Protein AF-A0A1B6FXQ9-F1 (afdb_monomer_lite)

pLDDT: mean 81.32, std 15.35, range [31.12, 95.81]

Secondary structure (DSSP, 8-state):
----TT----GGGGTEEE-HHHHHHHHHHT--------TTSPP-TT-TTS---TTTEEESSSPPPS-SSSSPPHHHHHHHHHHHS-PPPHHHH-HHHHHHHHHHHHHHHHTTSSPPPS-HHHHHHHHS----

Radius of gyration: 15.29 Å; chains: 1; bounding box: 36×36×36 Å

InterPro domains:
  IPR024079 Metallopeptidase, catalytic domain superfamily [G3DSA:3.40.390.10] (8-85)

Sequence (132 aa):
MLYKAGTKPGIRDCYIAVTDKGAKDAHANRHFTTVPTDMKFPYDVNSVMQYRLSDAFVSLQGEKIGPIGEDPSWQDWRKINYLYCGGKHICQDHRELCLRHKDVLRKCIRDGRMREPSDQNDLRYIFGEVNW

Foldseek 3Di:
DDDDPPDFQALVLLFKDFDPVLSVCCVVPVPDDPDHDPLLAQDDQQALPFDPPQRGIDTPVRDRGYHDDNDGDPSRVQVCCVVPVVHDHCCVPPVVSLVVSLVSVVVCCVVVNGPDDPDPVSVCSNPNDDDD

Organism: NCBI:txid1464854

Structure (mmCIF, N/CA/C/O backbone):
data_AF-A0A1B6FXQ9-F1
#
_entry.id   AF-A0A1B6FXQ9-F1
#
loop_
_atom_site.group_PDB
_atom_site.id
_atom_site.type_symbol
_atom_site.label_atom_id
_atom_site.label_alt_id
_atom_site.label_comp_id
_atom_site.label_asym_id
_atom_site.label_entity_id
_atom_site.label_seq_id
_atom_site.pdbx_PDB_ins_code
_atom_site.Cartn_x
_atom_site.Cartn_y
_atom_site.Cartn_z
_atom_site.occupancy
_atom_site.B_iso_or_equiv
_atom_site.auth_seq_id
_atom_site.auth_comp_id
_atom_site.auth_asym_id
_atom_site.auth_atom_id
_atom_site.pdbx_PDB_model_num
ATOM 1 N N . MET A 1 1 ? -18.193 7.336 14.975 1.00 31.12 1 MET A N 1
ATOM 2 C CA . MET A 1 1 ? -17.940 7.085 13.538 1.00 31.12 1 MET A CA 1
ATOM 3 C C . MET A 1 1 ? -17.891 8.423 12.822 1.00 31.12 1 MET A C 1
ATOM 5 O O . MET A 1 1 ? -18.930 9.052 12.684 1.00 31.12 1 MET A O 1
ATOM 9 N N . LEU A 1 2 ? -16.711 8.899 12.427 1.00 34.31 2 LEU A N 1
ATOM 10 C CA . LEU A 1 2 ? -16.578 10.138 11.653 1.00 34.31 2 LEU A CA 1
ATOM 11 C C . LEU A 1 2 ? -16.279 9.788 10.193 1.00 34.31 2 LEU A C 1
ATOM 13 O O . LEU A 1 2 ? -15.132 9.799 9.765 1.00 34.31 2 LEU A O 1
ATOM 17 N N . TYR A 1 3 ? -17.329 9.484 9.433 1.00 39.09 3 TYR A N 1
ATOM 18 C CA . TYR A 1 3 ? -17.298 9.606 7.979 1.00 39.09 3 TYR A CA 1
ATOM 19 C C . TYR A 1 3 ? -18.260 10.731 7.608 1.00 39.09 3 TYR A C 1
ATOM 21 O O . TYR A 1 3 ? -19.434 10.690 7.975 1.00 39.09 3 TYR A O 1
ATOM 29 N N . LYS A 1 4 ? -17.774 11.755 6.894 1.00 31.81 4 LYS A N 1
ATOM 30 C CA . LYS A 1 4 ? -18.674 12.669 6.186 1.00 31.81 4 LYS A CA 1
ATOM 31 C C . LYS A 1 4 ? -19.491 11.837 5.198 1.00 31.81 4 LYS A C 1
ATOM 33 O O . LYS A 1 4 ? -18.927 11.053 4.433 1.00 31.81 4 LYS A O 1
ATOM 38 N N . ALA A 1 5 ? -20.808 12.023 5.215 1.00 32.81 5 ALA A N 1
ATOM 39 C CA . ALA A 1 5 ? -21.701 11.499 4.195 1.00 32.81 5 ALA A CA 1
ATOM 40 C C . ALA A 1 5 ? -21.201 11.953 2.809 1.00 32.81 5 ALA A C 1
ATOM 42 O O . ALA A 1 5 ? -21.180 13.148 2.524 1.00 32.81 5 ALA A O 1
ATOM 43 N N . GLY A 1 6 ? -20.741 11.007 1.981 1.00 35.44 6 GLY A N 1
ATOM 44 C CA . GLY A 1 6 ? -20.421 11.245 0.566 1.00 35.44 6 GLY A CA 1
ATOM 45 C C . GLY A 1 6 ? -19.062 10.747 0.058 1.00 35.44 6 GLY A C 1
ATOM 46 O O . GLY A 1 6 ? -18.894 10.626 -1.152 1.00 35.44 6 GLY A O 1
ATOM 47 N N . THR A 1 7 ? -18.101 10.409 0.920 1.00 48.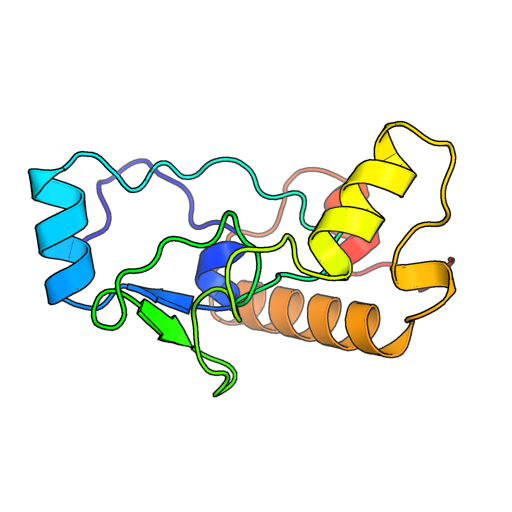81 7 THR A N 1
ATOM 48 C CA . THR A 1 7 ? -16.757 9.965 0.487 1.00 48.81 7 THR A CA 1
ATOM 49 C C . THR A 1 7 ? -16.579 8.455 0.644 1.00 48.81 7 THR A C 1
ATOM 51 O O . THR A 1 7 ? -16.702 7.923 1.745 1.00 48.81 7 THR A O 1
ATOM 54 N N . LYS A 1 8 ? -16.317 7.761 -0.473 1.00 51.19 8 LYS A N 1
ATOM 55 C CA . LYS A 1 8 ? -16.162 6.298 -0.541 1.00 51.19 8 LYS A CA 1
ATOM 56 C C . LYS A 1 8 ? -14.870 5.857 0.182 1.00 51.19 8 LYS A C 1
ATOM 58 O O . LYS A 1 8 ? -13.830 6.455 -0.093 1.00 51.19 8 LYS A O 1
ATOM 63 N N . PRO A 1 9 ? -14.907 4.826 1.046 1.00 61.50 9 PRO A N 1
ATOM 64 C CA . PRO A 1 9 ? -13.706 4.245 1.650 1.00 61.50 9 PRO A CA 1
ATOM 65 C C . PRO A 1 9 ? -12.725 3.760 0.576 1.00 61.50 9 PRO A C 1
ATOM 67 O O . PRO A 1 9 ? -13.143 3.129 -0.400 1.00 61.50 9 PRO A O 1
ATOM 70 N N . GLY A 1 10 ? -11.442 4.084 0.739 1.00 73.19 10 GLY A N 1
ATOM 71 C CA . GLY A 1 10 ? -10.385 3.793 -0.238 1.00 73.19 10 GLY A CA 1
ATOM 72 C C . GLY A 1 10 ? -9.409 2.721 0.246 1.00 73.19 10 GLY A C 1
ATOM 73 O O . GLY A 1 10 ? -9.465 2.298 1.395 1.00 73.19 10 GLY A O 1
ATOM 74 N N . ILE A 1 11 ? -8.462 2.320 -0.607 1.00 83.75 11 ILE A N 1
ATOM 75 C CA . ILE A 1 11 ? -7.470 1.259 -0.316 1.00 83.75 11 ILE A CA 1
ATOM 76 C C . ILE A 1 11 ? -6.727 1.491 1.001 1.00 83.75 11 ILE A C 1
ATOM 78 O O . ILE A 1 11 ? -6.497 0.547 1.749 1.00 83.75 11 ILE A O 1
ATOM 82 N N . ARG A 1 12 ? -6.392 2.748 1.316 1.00 85.19 12 ARG A N 1
ATOM 83 C CA . ARG A 1 12 ? -5.790 3.152 2.595 1.00 85.19 12 ARG A CA 1
ATOM 84 C C . ARG A 1 12 ? -6.507 2.536 3.799 1.00 85.19 12 ARG A C 1
ATOM 86 O O . ARG A 1 12 ? -5.853 2.050 4.717 1.00 85.19 12 ARG A O 1
ATOM 93 N N . ASP A 1 13 ? -7.838 2.528 3.782 1.00 83.69 13 ASP A N 1
ATOM 94 C CA . ASP A 1 13 ? -8.670 2.083 4.904 1.00 83.69 13 ASP A CA 1
ATOM 95 C C . ASP A 1 13 ? -8.607 0.556 5.126 1.00 83.69 13 ASP A C 1
ATOM 97 O O . ASP A 1 13 ? -9.117 0.052 6.132 1.00 83.69 13 ASP A O 1
ATOM 101 N N . CYS A 1 14 ? -7.944 -0.176 4.221 1.00 88.81 14 CYS A N 1
ATOM 102 C CA . CYS A 1 14 ? -7.586 -1.589 4.358 1.00 88.81 14 CYS A CA 1
ATOM 103 C C . CYS A 1 14 ? -6.275 -1.820 5.118 1.00 88.81 14 CYS A C 1
ATOM 105 O O . CYS A 1 14 ? -6.064 -2.913 5.647 1.00 88.81 14 CYS A O 1
ATOM 107 N N . TYR A 1 15 ? -5.418 -0.799 5.200 1.00 90.19 15 TYR A N 1
ATOM 108 C CA . TYR A 1 15 ? -4.081 -0.875 5.799 1.00 90.19 15 TYR A CA 1
ATOM 109 C C . TYR A 1 15 ? -3.969 -0.101 7.105 1.00 90.19 15 TYR A C 1
ATOM 111 O O . TYR A 1 15 ? -3.333 -0.573 8.046 1.00 90.19 15 TYR A O 1
ATOM 119 N N . ILE A 1 16 ? -4.642 1.046 7.198 1.00 87.25 16 ILE A N 1
ATOM 120 C CA . ILE A 1 16 ? -4.604 1.903 8.380 1.00 87.25 16 ILE A CA 1
ATOM 121 C C . ILE A 1 16 ? -6.013 2.295 8.834 1.00 87.25 16 ILE A C 1
ATOM 123 O O . ILE A 1 16 ? -6.932 2.441 8.028 1.00 87.25 16 ILE A O 1
ATOM 127 N N . ALA A 1 17 ? -6.189 2.470 10.140 1.00 85.94 17 ALA A N 1
ATOM 128 C CA . ALA A 1 17 ? -7.368 3.093 10.733 1.00 85.94 17 ALA A CA 1
ATOM 129 C C . ALA A 1 17 ? -7.019 4.491 11.242 1.00 85.94 17 ALA A C 1
ATOM 131 O O . ALA A 1 17 ? -5.929 4.702 11.767 1.00 85.94 17 ALA A O 1
ATOM 132 N N . VAL A 1 18 ? -7.954 5.432 11.111 1.00 81.75 18 VAL A N 1
ATOM 133 C CA . VAL A 1 18 ? -7.819 6.780 11.673 1.00 81.75 18 VAL A CA 1
ATOM 134 C C . VAL A 1 18 ? -8.245 6.745 13.142 1.00 81.75 18 VAL A C 1
ATOM 136 O O . VAL A 1 18 ? -9.341 6.278 13.451 1.00 81.75 18 VAL A O 1
ATOM 139 N N . THR A 1 19 ? -7.396 7.226 14.047 1.00 84.00 19 THR A N 1
ATOM 140 C CA . THR A 1 19 ? -7.733 7.363 15.474 1.00 84.00 19 THR A CA 1
ATOM 141 C C . THR A 1 19 ? -8.661 8.554 15.708 1.00 84.00 19 THR A C 1
ATOM 143 O O . THR A 1 19 ? -8.780 9.439 14.862 1.00 84.00 19 THR A O 1
ATOM 146 N N . ASP A 1 20 ? -9.257 8.663 16.896 1.00 81.62 20 ASP A N 1
ATOM 147 C CA . ASP A 1 20 ? -10.042 9.850 17.262 1.00 81.62 20 ASP A CA 1
ATOM 148 C C . ASP A 1 20 ? -9.218 11.147 17.198 1.00 81.62 20 ASP A C 1
ATOM 150 O O . ASP A 1 20 ? -9.728 12.197 16.801 1.00 81.62 20 ASP A O 1
ATOM 154 N N . LYS A 1 21 ? -7.925 11.081 17.548 1.00 77.69 21 LYS A N 1
ATOM 155 C CA . LYS A 1 21 ? -6.992 12.209 17.421 1.00 77.69 21 LYS A CA 1
ATOM 156 C C . LYS A 1 21 ? -6.755 12.554 15.952 1.00 77.69 21 LYS A C 1
ATOM 158 O O . LYS A 1 21 ? -6.852 13.723 15.588 1.00 77.69 21 LYS A O 1
ATOM 163 N N . GLY A 1 22 ? -6.535 11.545 15.111 1.00 77.44 22 GLY A N 1
ATOM 164 C CA . GLY A 1 22 ? -6.415 11.717 13.667 1.00 77.44 22 GLY A CA 1
ATOM 165 C C . GLY A 1 22 ? -7.670 12.318 13.045 1.00 77.44 22 GLY A C 1
ATOM 166 O O . GLY A 1 22 ? -7.568 13.218 12.224 1.00 77.44 22 GLY A O 1
ATOM 167 N N . ALA A 1 23 ? -8.860 11.891 13.468 1.00 77.25 23 ALA A N 1
ATOM 168 C CA . ALA A 1 23 ? -10.126 12.397 12.944 1.00 77.25 23 ALA A CA 1
ATOM 169 C C . ALA A 1 23 ? -10.375 13.867 13.323 1.00 77.25 23 ALA A C 1
ATOM 171 O O . ALA A 1 23 ? -10.871 14.643 12.503 1.00 77.25 23 ALA A O 1
ATOM 172 N N . LYS A 1 24 ? -10.008 14.266 14.548 1.00 77.19 24 LYS A N 1
ATOM 173 C CA . LYS A 1 24 ? -10.051 15.669 14.988 1.00 77.19 24 LYS A CA 1
ATOM 174 C C . LYS A 1 24 ? -9.073 16.533 14.198 1.00 77.19 24 LYS A C 1
ATOM 176 O O . LYS A 1 24 ? -9.462 17.609 13.747 1.00 77.19 24 LYS A O 1
ATOM 181 N N . ASP A 1 25 ? -7.853 16.040 13.993 1.00 72.69 25 ASP A N 1
ATOM 182 C CA . ASP A 1 25 ? -6.847 16.715 13.175 1.00 72.69 25 ASP A CA 1
ATOM 183 C C . ASP A 1 25 ? -7.349 16.890 11.736 1.00 72.69 25 ASP A C 1
ATOM 185 O O . ASP A 1 25 ? -7.474 18.014 11.265 1.00 72.69 25 ASP A O 1
ATOM 189 N N . ALA A 1 26 ? -7.812 15.812 11.095 1.00 68.88 26 ALA A N 1
ATOM 190 C CA . ALA A 1 26 ? -8.420 15.829 9.762 1.00 68.88 26 ALA A CA 1
ATOM 191 C C . ALA A 1 26 ? -9.473 16.916 9.582 1.00 68.88 26 ALA A C 1
ATOM 193 O O . ALA A 1 26 ? -9.534 17.578 8.546 1.00 68.88 26 ALA A O 1
ATOM 194 N N . HIS A 1 27 ? -10.348 17.033 10.582 1.00 63.56 27 HIS A N 1
ATOM 195 C CA . HIS A 1 27 ? -11.460 17.958 10.580 1.00 63.56 27 HIS A CA 1
ATOM 196 C C . HIS A 1 27 ? -10.970 19.403 10.694 1.00 63.56 27 HIS A C 1
ATOM 198 O O . HIS A 1 27 ? -11.439 20.259 9.945 1.00 63.56 27 HIS A O 1
ATOM 204 N N . ALA A 1 28 ? -10.015 19.665 11.590 1.00 64.06 28 ALA A N 1
ATOM 205 C CA . ALA A 1 28 ? -9.414 20.985 11.774 1.00 64.06 28 ALA A CA 1
ATOM 206 C C . ALA A 1 28 ? -8.621 21.437 10.537 1.00 64.06 28 ALA A C 1
ATOM 208 O O . ALA A 1 28 ? -8.694 22.592 10.128 1.00 64.06 28 ALA A O 1
ATOM 209 N N . ASN A 1 29 ? -7.928 20.492 9.909 1.00 64.38 29 ASN A N 1
ATOM 210 C CA . ASN A 1 29 ? -6.920 20.736 8.889 1.00 64.38 29 ASN A CA 1
ATOM 211 C C . ASN A 1 29 ? -7.461 20.518 7.454 1.00 64.38 29 ASN A C 1
ATOM 213 O O . ASN A 1 29 ? -6.816 20.873 6.479 1.00 64.38 29 ASN A O 1
ATOM 217 N N . ARG A 1 30 ? -8.674 19.971 7.270 1.00 62.88 30 ARG A N 1
ATOM 218 C CA . ARG A 1 30 ? -9.215 19.531 5.955 1.00 62.88 30 ARG A CA 1
ATOM 219 C C . ARG A 1 30 ? -8.286 18.545 5.219 1.00 62.88 30 ARG A C 1
ATOM 221 O O . ARG A 1 30 ? -8.366 18.402 4.002 1.00 62.88 30 ARG A O 1
ATOM 228 N N . HIS A 1 31 ? -7.416 17.859 5.957 1.00 59.41 31 HIS A N 1
ATOM 229 C CA . HIS A 1 31 ? -6.184 17.271 5.427 1.00 59.41 31 HIS A CA 1
ATOM 230 C C . HIS A 1 31 ? -6.271 15.769 5.083 1.00 59.41 31 HIS A C 1
ATOM 232 O O . HIS A 1 31 ? -5.280 15.183 4.657 1.00 59.41 31 HIS A O 1
ATOM 238 N N . PHE A 1 32 ? -7.450 15.139 5.169 1.00 59.72 32 PHE A N 1
ATOM 239 C CA . PHE A 1 32 ? -7.664 13.786 4.633 1.00 59.72 32 PHE A CA 1
ATOM 240 C C . PHE A 1 32 ? -8.471 13.831 3.343 1.00 59.72 32 PHE A C 1
ATOM 242 O O . PHE A 1 32 ? -9.671 13.562 3.317 1.00 59.72 32 PHE A O 1
ATOM 249 N N . THR A 1 33 ? -7.789 14.157 2.250 1.00 50.44 33 THR A N 1
ATOM 250 C CA . THR A 1 33 ? -8.308 13.892 0.914 1.00 50.44 33 THR A CA 1
ATOM 251 C C . THR A 1 33 ? -8.113 12.408 0.605 1.00 50.44 33 THR A C 1
ATOM 253 O O . THR A 1 33 ? -7.036 11.842 0.788 1.00 50.44 33 THR A O 1
ATOM 256 N N . THR A 1 34 ? -9.169 11.736 0.151 1.00 54.59 34 THR A N 1
ATOM 257 C CA . THR A 1 34 ? -9.046 10.426 -0.496 1.00 54.59 34 THR A CA 1
ATOM 258 C C . THR A 1 34 ? -8.441 10.649 -1.878 1.00 54.59 34 THR A C 1
ATOM 260 O O . THR A 1 34 ? -9.159 10.671 -2.876 1.00 54.59 34 THR A O 1
ATOM 263 N N . VAL A 1 35 ? -7.131 10.897 -1.941 1.00 54.19 35 VAL A N 1
ATOM 264 C CA . VAL A 1 35 ? -6.404 10.825 -3.212 1.00 54.19 35 VAL A CA 1
ATOM 265 C C . VAL A 1 35 ? -6.464 9.363 -3.660 1.00 54.19 35 VAL A C 1
ATOM 267 O O . VAL A 1 35 ? -6.182 8.482 -2.840 1.00 54.19 35 VAL A O 1
ATOM 270 N N . PRO A 1 36 ? -6.869 9.069 -4.907 1.00 59.12 36 PRO A N 1
ATOM 271 C CA . PRO A 1 36 ? -6.878 7.702 -5.401 1.00 59.12 36 PRO A CA 1
ATOM 272 C C . PRO A 1 36 ? -5.451 7.152 -5.355 1.00 59.12 36 PRO A C 1
ATOM 274 O O . PRO A 1 36 ? -4.578 7.563 -6.112 1.00 59.12 36 PRO A O 1
ATOM 277 N N . THR A 1 37 ? -5.205 6.246 -4.413 1.00 68.12 37 THR A N 1
ATOM 278 C CA . THR A 1 37 ? -4.014 5.399 -4.429 1.00 68.12 37 THR A CA 1
ATOM 279 C C . THR A 1 37 ? -4.242 4.342 -5.499 1.00 68.12 37 THR A C 1
ATOM 281 O O . THR A 1 37 ? -5.316 3.748 -5.540 1.00 68.12 37 THR A O 1
ATOM 284 N N . ASP A 1 38 ? -3.268 4.105 -6.371 1.00 79.56 38 ASP A N 1
ATOM 285 C CA . ASP A 1 38 ? -3.367 3.000 -7.320 1.00 79.56 38 ASP A CA 1
ATOM 286 C C . ASP A 1 38 ? -3.312 1.669 -6.553 1.00 79.56 38 ASP A C 1
ATOM 288 O O . ASP A 1 38 ? -2.303 1.349 -5.921 1.00 79.56 38 ASP A O 1
ATOM 292 N N . MET A 1 39 ? -4.404 0.895 -6.592 1.00 85.44 39 MET A N 1
ATOM 293 C CA . MET A 1 39 ? -4.474 -0.402 -5.914 1.00 85.44 39 MET A CA 1
ATOM 294 C C . MET A 1 39 ? -3.591 -1.464 -6.546 1.00 85.44 39 MET A C 1
ATOM 296 O O . MET A 1 39 ? -3.436 -2.520 -5.948 1.00 85.44 39 MET A O 1
ATOM 300 N N . LYS A 1 40 ? -3.045 -1.243 -7.742 1.00 87.88 40 LYS A 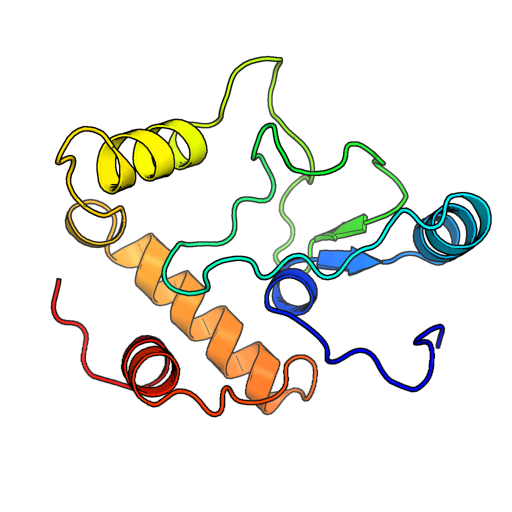N 1
ATOM 301 C CA . LYS A 1 40 ? -2.207 -2.240 -8.420 1.00 87.88 40 LYS A CA 1
ATOM 302 C C . LYS A 1 40 ? -0.817 -2.333 -7.799 1.00 87.88 40 LYS A C 1
ATOM 304 O O . LYS A 1 40 ? -0.140 -3.351 -7.955 1.00 87.88 40 LYS A O 1
ATOM 309 N N . PHE A 1 41 ? -0.436 -1.327 -7.013 1.00 90.62 41 PHE A N 1
ATOM 310 C CA . PHE A 1 41 ? 0.766 -1.352 -6.197 1.00 90.62 41 PHE A CA 1
ATOM 311 C C . PHE A 1 41 ? 0.448 -1.727 -4.747 1.00 90.62 41 PHE A C 1
ATOM 313 O O . PHE A 1 41 ? -0.537 -1.235 -4.190 1.00 90.62 41 PHE A O 1
ATOM 320 N N . PRO A 1 42 ? 1.318 -2.520 -4.097 1.00 92.56 42 PRO A N 1
ATOM 321 C CA . PRO A 1 42 ? 1.246 -2.727 -2.661 1.00 92.56 42 PRO A CA 1
ATOM 322 C C . PRO A 1 42 ? 1.217 -1.405 -1.881 1.00 92.56 42 PRO A C 1
ATOM 324 O O . PRO A 1 42 ? 1.929 -0.444 -2.214 1.00 92.56 42 PRO A O 1
ATOM 327 N N . TYR A 1 43 ? 0.367 -1.347 -0.852 1.00 91.25 43 TYR A N 1
ATOM 328 C CA . TYR A 1 43 ? 0.320 -0.197 0.049 1.00 91.25 43 TYR A CA 1
ATOM 329 C C . TYR A 1 43 ? 1.629 -0.106 0.834 1.00 91.25 43 TYR A C 1
ATOM 331 O O . TYR A 1 43 ? 2.123 -1.106 1.352 1.00 91.25 43 TYR A O 1
ATOM 339 N N . ASP A 1 44 ? 2.188 1.097 0.920 1.00 91.19 44 ASP A N 1
ATOM 340 C CA . ASP A 1 44 ? 3.457 1.334 1.597 1.00 91.19 44 ASP A CA 1
ATOM 341 C C . ASP A 1 44 ? 3.263 2.266 2.792 1.00 91.19 44 ASP A C 1
ATOM 343 O O . ASP A 1 44 ? 3.217 3.487 2.645 1.00 91.19 44 ASP A O 1
ATOM 347 N N . VAL A 1 45 ? 3.157 1.679 3.987 1.00 89.44 45 VAL A N 1
ATOM 348 C CA . VAL A 1 45 ? 3.032 2.422 5.254 1.00 89.44 45 VAL A CA 1
ATOM 349 C C . VAL A 1 45 ? 4.285 3.237 5.595 1.00 89.44 45 VAL A C 1
ATOM 351 O O . VAL A 1 45 ? 4.215 4.107 6.462 1.00 89.44 45 VAL A O 1
ATOM 354 N N . ASN A 1 46 ? 5.404 2.978 4.910 1.00 90.44 46 ASN A N 1
ATOM 355 C CA . ASN A 1 46 ? 6.688 3.649 5.101 1.00 90.44 46 ASN A CA 1
ATOM 356 C C . ASN A 1 46 ? 7.055 4.565 3.923 1.00 90.44 46 ASN A C 1
ATOM 358 O O . ASN A 1 46 ? 8.197 5.016 3.843 1.00 90.44 46 ASN A O 1
ATOM 362 N N . SER A 1 47 ? 6.116 4.839 3.011 1.00 89.50 47 SER A N 1
ATOM 363 C CA . SER A 1 47 ? 6.338 5.790 1.920 1.00 89.50 47 SER A CA 1
ATOM 364 C C . SER A 1 47 ? 6.700 7.166 2.480 1.00 89.50 47 SER A C 1
ATOM 366 O O . SER A 1 47 ? 6.121 7.606 3.478 1.00 89.50 47 SER A O 1
ATOM 368 N N . VAL A 1 48 ? 7.593 7.897 1.809 1.00 89.75 48 VAL A N 1
ATOM 369 C CA . VAL A 1 48 ? 7.884 9.304 2.153 1.00 89.75 48 VAL A CA 1
ATOM 370 C C . VAL A 1 48 ? 6.640 10.191 2.026 1.00 89.75 48 VAL A C 1
ATOM 372 O O . VAL A 1 48 ? 6.521 11.209 2.705 1.00 89.75 48 VAL A O 1
ATOM 375 N N . MET A 1 49 ? 5.666 9.752 1.222 1.00 85.56 49 MET A N 1
ATOM 376 C CA . MET A 1 49 ? 4.372 10.404 1.038 1.00 85.56 49 MET A CA 1
ATOM 377 C C . MET A 1 49 ? 3.338 10.020 2.114 1.00 85.56 49 MET A C 1
ATOM 379 O O . MET A 1 49 ? 2.242 10.585 2.133 1.00 85.56 49 MET A O 1
ATOM 383 N N . GLN A 1 50 ? 3.643 9.075 3.016 1.00 83.25 50 GLN A N 1
ATOM 384 C CA . GLN A 1 50 ? 2.761 8.716 4.127 1.00 83.25 50 GLN A CA 1
ATOM 385 C C . GLN A 1 50 ? 2.795 9.805 5.203 1.00 83.25 50 GLN A C 1
ATOM 387 O O . GLN A 1 50 ? 3.847 10.182 5.723 1.00 83.25 50 GLN A O 1
ATOM 392 N N . TYR A 1 51 ? 1.613 10.283 5.590 1.00 74.81 51 TYR A N 1
ATOM 393 C CA . TYR A 1 51 ? 1.505 11.367 6.558 1.00 74.81 51 TYR A CA 1
ATOM 394 C C . TYR A 1 51 ? 2.040 10.959 7.942 1.00 74.81 51 TYR A C 1
ATOM 396 O O . TYR A 1 51 ? 1.606 9.960 8.525 1.00 74.81 51 TYR A O 1
ATOM 404 N N . ARG A 1 52 ? 2.979 11.757 8.471 1.00 65.94 52 ARG A N 1
ATOM 405 C CA . ARG A 1 52 ? 3.657 11.563 9.765 1.00 65.94 52 ARG A CA 1
ATOM 406 C C . ARG A 1 52 ? 2.833 12.130 10.920 1.00 65.94 52 ARG A C 1
ATOM 408 O O . ARG A 1 52 ? 3.230 13.092 11.567 1.00 65.94 52 ARG A O 1
ATOM 415 N N . LEU A 1 53 ? 1.688 11.534 11.206 1.00 67.56 53 LEU A N 1
ATOM 416 C CA . LEU A 1 53 ? 1.033 11.744 12.495 1.00 67.56 53 LEU A CA 1
ATOM 417 C C . LEU A 1 53 ? 1.008 10.404 13.219 1.00 67.56 53 LEU A C 1
ATOM 419 O O . LEU A 1 53 ? 0.106 9.598 12.996 1.00 67.56 53 LEU A O 1
ATOM 423 N N . SER A 1 54 ? 2.018 10.178 14.068 1.00 63.59 54 SER A N 1
ATOM 424 C CA . SER A 1 54 ? 2.232 8.925 14.817 1.00 63.59 54 SER A CA 1
ATOM 425 C C . SER A 1 54 ? 0.983 8.445 15.549 1.00 63.59 54 SER A C 1
ATOM 427 O O . SER A 1 54 ? 0.749 7.248 15.656 1.00 63.59 54 SER A O 1
ATOM 429 N N . ASP A 1 55 ? 0.160 9.388 16.005 1.00 71.69 55 ASP A N 1
ATOM 430 C CA . ASP A 1 55 ? -1.015 9.100 16.819 1.00 71.69 55 ASP A CA 1
ATOM 431 C C . ASP A 1 55 ? -2.317 9.207 16.021 1.00 71.69 55 ASP A C 1
ATOM 433 O O . ASP A 1 55 ? -3.388 8.981 16.579 1.00 71.69 55 ASP A O 1
ATOM 437 N N . ALA A 1 56 ? -2.266 9.613 14.747 1.00 77.00 56 ALA A N 1
ATOM 438 C CA . ALA A 1 56 ? -3.457 9.753 13.908 1.00 77.00 56 ALA A CA 1
ATOM 439 C C . ALA A 1 56 ? -3.859 8.444 13.235 1.00 77.00 56 ALA A C 1
ATOM 441 O O . ALA A 1 56 ? -5.019 8.304 12.843 1.00 77.00 56 ALA A O 1
ATOM 442 N N . PHE A 1 57 ? -2.923 7.504 13.099 1.00 82.31 57 PHE A N 1
ATOM 443 C CA . PHE A 1 57 ? -3.139 6.261 12.376 1.00 82.31 57 PHE A CA 1
ATOM 444 C C . PHE A 1 57 ? -2.685 5.049 13.179 1.00 82.31 57 PHE A C 1
ATOM 446 O O . PHE A 1 57 ? -1.687 5.096 13.890 1.00 82.31 57 PHE A O 1
ATOM 453 N N . VAL A 1 58 ? -3.403 3.943 13.009 1.00 87.50 58 VAL A N 1
ATOM 454 C CA . VAL A 1 58 ? -3.043 2.628 13.553 1.00 87.50 58 VAL A CA 1
ATOM 455 C C . VAL A 1 58 ? -2.945 1.640 12.402 1.00 87.50 58 VAL A C 1
ATOM 457 O O . VAL A 1 58 ? -3.839 1.611 11.553 1.00 87.50 58 VAL A O 1
ATOM 460 N N . SER A 1 59 ? -1.876 0.836 12.363 1.00 88.56 59 SER A N 1
ATOM 461 C CA . SER A 1 59 ? -1.741 -0.215 11.349 1.00 88.56 59 SER A CA 1
ATOM 462 C C . SER A 1 59 ? -2.685 -1.358 11.675 1.00 88.56 59 SER A C 1
ATOM 464 O O . SER A 1 59 ? -2.800 -1.798 12.817 1.00 88.56 59 SER A O 1
ATOM 466 N N . LEU A 1 60 ? -3.347 -1.860 10.645 1.00 89.56 60 LEU A N 1
ATOM 467 C CA . LEU A 1 60 ? -4.231 -3.015 10.736 1.00 89.56 60 LEU A CA 1
ATOM 468 C C . LEU A 1 60 ? -3.487 -4.331 10.528 1.00 89.56 60 LEU A C 1
ATOM 470 O O . LEU A 1 60 ? -4.066 -5.389 10.756 1.00 89.56 60 LEU A O 1
ATOM 474 N N . GLN A 1 61 ? -2.233 -4.253 10.080 1.00 86.50 61 GLN A N 1
ATOM 475 C CA . GLN A 1 61 ? -1.343 -5.392 9.864 1.00 86.50 61 GLN A CA 1
ATOM 476 C C . GLN A 1 61 ? -0.216 -5.447 10.915 1.00 86.50 61 GLN A C 1
ATOM 478 O O . GLN A 1 61 ? 0.621 -6.341 10.875 1.00 86.50 61 GLN A O 1
ATOM 483 N N . GLY A 1 62 ? -0.198 -4.509 11.873 1.00 86.38 62 GLY A N 1
ATOM 484 C CA . GLY A 1 62 ? 0.767 -4.467 12.980 1.00 86.38 62 GLY A CA 1
ATOM 485 C C . GLY A 1 62 ? 2.091 -3.763 12.666 1.00 86.38 62 GLY A C 1
ATOM 486 O O . GLY A 1 62 ? 2.981 -3.730 13.511 1.00 86.38 62 GLY A O 1
ATOM 487 N N . GLU A 1 63 ? 2.237 -3.184 11.476 1.00 85.12 63 GLU A N 1
ATOM 488 C CA . GLU A 1 63 ? 3.455 -2.478 11.069 1.00 85.12 63 GLU A CA 1
ATOM 489 C C . GLU A 1 63 ? 3.559 -1.096 11.731 1.00 85.12 63 GLU A C 1
ATOM 491 O O . GLU A 1 63 ? 2.556 -0.434 12.017 1.00 85.12 63 GLU A O 1
ATOM 496 N N . LYS A 1 64 ? 4.789 -0.608 11.917 1.00 85.19 64 LYS A N 1
ATOM 497 C CA . LYS A 1 64 ? 5.014 0.791 12.288 1.00 85.19 64 LYS A CA 1
ATOM 498 C C . LYS A 1 64 ? 4.643 1.685 11.101 1.00 85.19 64 LYS A C 1
ATOM 500 O O . LYS A 1 64 ? 5.088 1.432 9.990 1.00 85.19 64 LYS A O 1
ATOM 505 N N . ILE A 1 65 ? 3.835 2.716 11.348 1.00 85.00 65 ILE A N 1
ATOM 506 C CA . ILE A 1 65 ? 3.422 3.677 10.320 1.00 85.00 65 ILE A CA 1
ATOM 507 C C . ILE A 1 65 ? 4.391 4.853 10.288 1.00 85.00 65 ILE A C 1
ATOM 509 O O . ILE A 1 65 ? 4.744 5.413 11.329 1.00 85.00 65 ILE A O 1
ATOM 513 N N . GLY A 1 66 ? 4.717 5.276 9.073 1.00 82.12 66 GLY A N 1
ATOM 514 C CA . GLY A 1 66 ? 5.471 6.480 8.786 1.00 82.12 66 GLY A CA 1
ATOM 515 C C . GLY A 1 66 ? 6.816 6.157 8.141 1.00 82.12 66 GLY A C 1
ATOM 516 O O . GLY A 1 66 ? 7.381 5.092 8.377 1.00 82.12 66 GLY A O 1
ATOM 517 N N . PRO A 1 67 ? 7.345 7.076 7.325 1.00 82.44 67 PRO A N 1
ATOM 518 C CA . PRO A 1 67 ? 8.610 6.886 6.636 1.00 82.44 67 PRO A CA 1
ATOM 519 C C . PRO A 1 67 ? 9.772 6.581 7.577 1.00 82.44 67 PRO A C 1
ATOM 521 O O . PRO A 1 67 ? 9.889 7.125 8.680 1.00 82.44 67 PRO A O 1
ATOM 524 N N . ILE A 1 68 ? 10.657 5.719 7.085 1.00 79.62 68 ILE A N 1
ATOM 525 C CA . ILE A 1 68 ? 11.910 5.360 7.738 1.00 79.62 68 ILE A CA 1
ATOM 526 C C . ILE A 1 68 ? 12.992 6.275 7.160 1.00 79.62 68 ILE A C 1
ATOM 528 O O . ILE A 1 68 ? 13.507 6.018 6.078 1.00 79.62 68 ILE A O 1
ATOM 532 N N . GLY A 1 69 ? 13.320 7.352 7.877 1.00 82.88 69 GLY A N 1
ATOM 533 C CA . GLY A 1 69 ? 14.291 8.355 7.424 1.00 82.88 69 GLY A CA 1
ATOM 534 C C . GLY A 1 69 ? 13.658 9.492 6.619 1.00 82.88 69 GLY A C 1
ATOM 535 O O . GLY A 1 69 ? 12.465 9.767 6.758 1.00 82.88 69 GLY A O 1
ATOM 536 N N . GLU A 1 70 ? 14.469 10.201 5.836 1.00 84.50 70 GLU A N 1
ATOM 537 C CA . GLU A 1 70 ? 14.038 11.338 5.000 1.00 84.50 70 GLU A CA 1
ATOM 538 C C . GLU A 1 70 ? 13.919 10.977 3.512 1.00 84.50 70 GLU A C 1
ATOM 540 O O . GLU A 1 70 ? 13.270 11.699 2.758 1.00 84.50 70 GLU A O 1
ATOM 545 N N . ASP A 1 71 ? 14.475 9.834 3.110 1.00 90.62 71 ASP A N 1
ATOM 546 C CA . ASP A 1 71 ? 14.509 9.396 1.719 1.00 90.62 71 ASP A CA 1
ATOM 547 C C . ASP A 1 71 ? 13.232 8.650 1.292 1.00 90.62 71 ASP A C 1
ATOM 549 O O . ASP A 1 71 ? 12.548 8.044 2.127 1.00 90.62 71 ASP A O 1
ATOM 553 N N . PRO A 1 72 ? 12.913 8.639 -0.020 1.00 93.00 72 PRO A N 1
ATOM 554 C CA . PRO A 1 72 ? 11.869 7.781 -0.564 1.00 93.00 72 PRO A CA 1
ATOM 555 C C . PRO A 1 72 ? 12.128 6.311 -0.240 1.00 93.00 72 PRO A C 1
ATOM 557 O O . PRO A 1 72 ? 13.262 5.826 -0.309 1.00 93.00 72 PRO A O 1
ATOM 560 N N . SER A 1 73 ? 11.058 5.576 0.061 1.00 93.31 73 SER A N 1
ATOM 561 C CA . SER A 1 73 ? 11.160 4.140 0.279 1.00 93.31 73 SER A CA 1
ATOM 562 C C . SER A 1 73 ? 11.602 3.430 -1.008 1.00 93.31 73 SER A C 1
ATOM 564 O O . SER A 1 73 ? 11.483 3.946 -2.126 1.00 93.31 73 SER A O 1
ATOM 566 N N . TRP A 1 74 ? 12.051 2.181 -0.888 1.00 94.19 74 TRP A N 1
ATOM 567 C CA . TRP A 1 74 ? 12.341 1.370 -2.072 1.00 94.19 74 TRP A CA 1
ATOM 568 C C . TRP A 1 74 ? 11.102 1.198 -2.977 1.00 94.19 74 TRP A C 1
ATOM 570 O O . TRP A 1 74 ? 11.248 1.111 -4.197 1.00 94.19 74 TRP A O 1
ATOM 580 N N . GLN A 1 75 ? 9.885 1.183 -2.410 1.00 94.12 75 GLN A N 1
ATOM 581 C CA . GLN A 1 75 ? 8.642 1.103 -3.185 1.00 94.12 75 GLN A CA 1
ATOM 582 C C . GLN A 1 75 ? 8.321 2.425 -3.877 1.00 94.12 75 GLN A C 1
ATOM 584 O O . GLN A 1 75 ? 7.828 2.394 -5.003 1.00 94.12 75 GLN A O 1
ATOM 589 N N . ASP A 1 76 ? 8.621 3.564 -3.249 1.00 93.25 76 ASP A N 1
ATOM 590 C CA . ASP A 1 76 ? 8.486 4.883 -3.873 1.00 93.25 76 ASP A CA 1
ATOM 591 C C . ASP A 1 76 ? 9.374 4.966 -5.120 1.00 93.25 76 ASP A C 1
ATOM 593 O O . ASP A 1 76 ? 8.884 5.237 -6.220 1.00 93.25 76 ASP A O 1
ATOM 597 N N . TRP A 1 77 ? 10.657 4.609 -4.987 1.00 94.69 77 TRP A N 1
ATOM 598 C CA . TRP A 1 77 ? 11.576 4.550 -6.125 1.00 94.69 77 TRP A CA 1
ATOM 599 C C . TRP A 1 77 ? 11.115 3.572 -7.199 1.00 94.69 77 TRP A C 1
ATOM 601 O O . TRP A 1 77 ? 11.199 3.866 -8.393 1.00 94.69 77 TRP A O 1
ATOM 611 N N . ARG A 1 78 ? 10.592 2.408 -6.804 1.00 94.31 78 ARG A N 1
ATOM 612 C CA . ARG A 1 78 ? 10.115 1.409 -7.762 1.00 94.31 78 ARG A CA 1
ATOM 613 C C . ARG A 1 78 ? 8.874 1.881 -8.523 1.00 94.31 78 ARG A C 1
ATOM 615 O O . ARG A 1 78 ? 8.791 1.635 -9.724 1.00 94.31 78 ARG A O 1
ATOM 622 N N . LYS A 1 79 ? 7.955 2.594 -7.863 1.00 93.25 79 LYS A N 1
ATOM 623 C CA . LYS A 1 79 ? 6.789 3.236 -8.494 1.00 93.25 79 LYS A CA 1
ATOM 624 C C . LYS A 1 79 ? 7.222 4.305 -9.496 1.00 93.25 79 LYS A C 1
ATOM 626 O O . LYS A 1 79 ? 6.767 4.276 -10.636 1.00 93.25 79 LYS A O 1
ATOM 631 N N . ILE A 1 80 ? 8.136 5.196 -9.106 1.00 93.94 80 ILE A N 1
ATOM 632 C CA . ILE A 1 80 ? 8.670 6.249 -9.986 1.00 93.94 80 ILE A CA 1
ATOM 633 C C . ILE A 1 80 ? 9.333 5.632 -11.222 1.00 93.94 80 ILE A C 1
ATOM 635 O O . ILE A 1 80 ? 9.000 5.992 -12.350 1.00 93.94 80 ILE A O 1
ATOM 639 N N . ASN A 1 81 ? 10.218 4.652 -11.023 1.00 95.50 81 ASN A N 1
ATOM 640 C CA . ASN A 1 81 ? 10.937 4.011 -12.121 1.00 95.50 81 ASN A CA 1
ATOM 641 C C . ASN A 1 81 ? 10.012 3.239 -13.068 1.00 95.50 81 ASN A C 1
ATOM 643 O O . ASN A 1 81 ? 10.237 3.256 -14.277 1.00 95.50 81 ASN A O 1
ATOM 647 N N . TYR A 1 82 ? 8.968 2.586 -12.551 1.00 94.56 82 TYR A N 1
ATOM 648 C CA . TYR A 1 82 ? 7.959 1.936 -13.388 1.00 94.56 82 TYR A CA 1
ATOM 649 C C . TYR A 1 82 ? 7.199 2.947 -14.255 1.00 94.56 82 TYR A C 1
ATOM 651 O O . TYR A 1 82 ? 7.048 2.736 -15.454 1.00 94.56 82 TYR A O 1
ATOM 659 N N . LEU A 1 83 ? 6.749 4.058 -13.663 1.00 91.75 83 LEU A N 1
ATOM 660 C CA . LEU A 1 83 ? 5.915 5.042 -14.356 1.00 91.75 83 LEU A CA 1
ATOM 661 C C . LEU A 1 83 ? 6.682 5.861 -15.401 1.00 91.75 83 LEU A C 1
ATOM 663 O O . LEU A 1 83 ? 6.108 6.206 -16.430 1.00 91.75 83 LEU A O 1
ATOM 667 N N . TYR A 1 84 ? 7.954 6.177 -15.142 1.00 95.12 84 TYR A N 1
ATOM 668 C CA . TYR A 1 84 ? 8.683 7.180 -15.929 1.00 95.12 84 TYR A CA 1
ATOM 669 C C . TYR A 1 84 ? 9.990 6.688 -16.553 1.00 95.12 84 TYR A C 1
ATOM 671 O O . TYR A 1 84 ? 10.487 7.322 -17.479 1.00 95.12 84 TYR A O 1
ATOM 679 N N . CYS A 1 85 ? 10.544 5.565 -16.090 1.00 95.81 85 CYS A N 1
ATOM 680 C CA . CYS A 1 85 ? 11.870 5.095 -16.511 1.00 95.81 85 CYS A CA 1
ATOM 681 C C . CYS A 1 85 ? 11.829 3.737 -17.232 1.00 95.81 85 CYS A C 1
ATOM 683 O O . CYS A 1 85 ? 12.876 3.126 -17.432 1.00 95.81 85 CYS A O 1
ATOM 685 N N . GLY A 1 86 ? 10.640 3.225 -17.579 1.00 93.25 86 GLY A N 1
ATOM 686 C CA . GLY A 1 86 ? 10.484 1.896 -18.189 1.00 93.25 86 GLY A CA 1
ATOM 687 C C . GLY A 1 86 ? 10.883 0.742 -17.260 1.00 93.25 86 GLY A C 1
ATOM 688 O O . GLY A 1 86 ? 11.208 -0.351 -17.724 1.00 93.25 86 GLY A O 1
ATOM 689 N N . GLY A 1 87 ? 10.905 0.984 -15.947 1.00 94.19 87 GLY A N 1
ATOM 690 C CA . GLY A 1 87 ? 11.234 -0.023 -14.948 1.00 94.19 87 GLY A CA 1
ATOM 691 C C . GLY A 1 87 ? 10.169 -1.115 -14.848 1.00 94.19 87 GLY A C 1
ATOM 692 O O . GLY A 1 87 ? 9.012 -0.929 -15.211 1.00 94.19 87 GLY A O 1
ATOM 693 N N . LYS A 1 88 ? 10.555 -2.265 -14.296 1.00 94.06 88 LYS A N 1
ATOM 694 C CA . LYS A 1 88 ? 9.637 -3.372 -14.002 1.00 94.06 88 LYS A CA 1
ATOM 695 C C . LYS A 1 88 ? 8.648 -3.026 -12.885 1.00 94.06 88 LYS A C 1
ATOM 697 O O . LYS A 1 88 ? 9.004 -2.362 -11.907 1.00 94.06 88 LYS A O 1
ATOM 702 N N . HIS A 1 89 ? 7.437 -3.572 -12.959 1.00 93.38 89 HIS A N 1
ATOM 703 C CA . HIS A 1 89 ? 6.452 -3.459 -11.882 1.00 93.38 89 HIS A CA 1
ATOM 704 C C . HIS A 1 89 ? 6.938 -4.189 -10.611 1.00 93.38 89 HIS A C 1
ATOM 706 O O . HIS A 1 89 ? 7.726 -5.135 -10.695 1.00 93.38 89 HIS A O 1
ATOM 712 N N . ILE A 1 90 ? 6.469 -3.783 -9.420 1.00 94.25 90 ILE A N 1
ATOM 713 C CA . ILE A 1 90 ? 6.853 -4.422 -8.139 1.00 94.25 90 ILE A CA 1
ATOM 714 C C . ILE A 1 90 ? 6.535 -5.924 -8.167 1.00 94.25 90 ILE A C 1
ATOM 716 O O . ILE A 1 90 ? 7.365 -6.741 -7.781 1.00 94.25 90 ILE A O 1
ATOM 720 N N . CYS A 1 91 ? 5.363 -6.298 -8.683 1.00 92.44 91 CYS A N 1
ATOM 721 C CA . CYS A 1 91 ? 4.895 -7.688 -8.666 1.00 92.44 91 CYS A CA 1
ATOM 722 C C . CYS A 1 91 ? 5.699 -8.655 -9.544 1.00 92.44 91 CYS A C 1
ATOM 724 O O . CYS A 1 91 ? 5.555 -9.860 -9.356 1.00 92.44 91 CYS A O 1
ATOM 726 N N . GLN A 1 92 ? 6.534 -8.153 -10.460 1.00 92.56 92 GLN A N 1
ATOM 727 C CA . GLN A 1 92 ? 7.360 -9.002 -11.325 1.00 92.56 92 GLN A CA 1
ATOM 728 C C . GLN A 1 92 ? 8.517 -9.644 -10.557 1.00 92.56 92 GLN A C 1
ATOM 730 O O . GLN A 1 92 ? 8.832 -10.805 -10.787 1.00 92.56 92 GLN A O 1
ATOM 735 N N . ASP A 1 93 ? 9.102 -8.916 -9.600 1.00 92.81 93 ASP A N 1
ATOM 736 C CA . ASP A 1 93 ? 10.235 -9.409 -8.807 1.00 92.81 93 ASP A CA 1
ATOM 737 C C . ASP A 1 93 ? 9.859 -9.615 -7.313 1.00 92.81 93 ASP A C 1
ATOM 739 O O . ASP A 1 93 ? 10.572 -10.293 -6.581 1.00 92.81 93 ASP A O 1
ATOM 743 N N . HIS A 1 94 ? 8.710 -9.094 -6.850 1.00 94.00 94 HIS A N 1
ATOM 744 C CA . HIS A 1 94 ? 8.198 -9.234 -5.473 1.00 94.00 94 HIS A CA 1
ATOM 745 C C . HIS A 1 94 ? 6.777 -9.821 -5.441 1.00 94.00 94 HIS A C 1
ATOM 747 O O . HIS A 1 94 ? 5.836 -9.230 -4.901 1.00 94.00 94 HIS A O 1
ATOM 753 N N . ARG A 1 9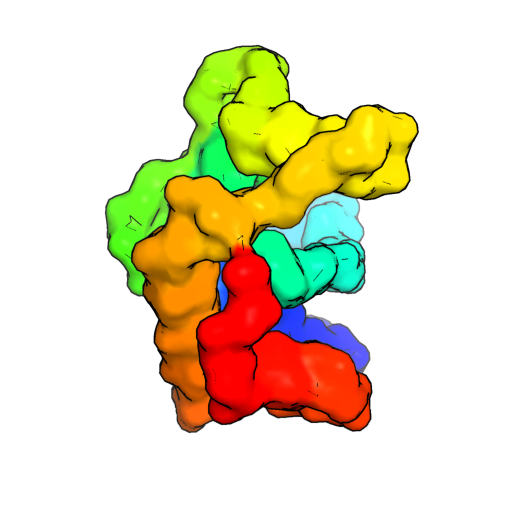5 ? 6.611 -11.011 -6.027 1.00 93.06 95 ARG A N 1
ATOM 754 C CA . ARG A 1 95 ? 5.306 -11.677 -6.177 1.00 93.06 95 ARG A CA 1
ATOM 755 C C . ARG A 1 95 ? 4.558 -11.853 -4.853 1.00 93.06 95 ARG A C 1
ATOM 757 O O . ARG A 1 95 ? 3.370 -11.550 -4.785 1.00 93.06 95 ARG A O 1
ATOM 764 N N . GLU A 1 96 ? 5.235 -12.315 -3.804 1.00 93.88 96 GLU A N 1
ATOM 765 C CA . GLU A 1 96 ? 4.609 -12.578 -2.499 1.00 93.88 96 GLU A CA 1
ATOM 766 C C . GLU A 1 96 ? 4.019 -11.317 -1.862 1.00 93.88 96 GLU A C 1
ATOM 768 O O . GLU A 1 96 ? 2.927 -11.359 -1.297 1.00 93.88 96 GLU A O 1
ATOM 773 N N . LEU A 1 97 ? 4.699 -10.175 -2.006 1.00 93.19 97 LEU A N 1
ATOM 774 C CA . LEU A 1 97 ? 4.201 -8.893 -1.514 1.00 93.19 97 LEU A CA 1
ATOM 775 C C . LEU A 1 97 ? 2.873 -8.526 -2.188 1.00 93.19 97 LEU A C 1
ATOM 777 O O . LEU A 1 97 ? 1.927 -8.123 -1.513 1.00 93.19 97 LEU A O 1
ATOM 781 N N . CYS A 1 98 ? 2.777 -8.722 -3.504 1.00 92.88 98 CYS A N 1
ATOM 782 C CA . CYS A 1 98 ? 1.549 -8.453 -4.245 1.00 92.88 98 CYS A CA 1
ATOM 783 C C . CYS A 1 98 ? 0.427 -9.453 -3.948 1.00 92.88 98 CYS A C 1
ATOM 785 O O . CYS A 1 98 ? -0.738 -9.064 -3.926 1.00 92.88 98 CYS A O 1
ATOM 787 N N . LEU A 1 99 ? 0.751 -10.723 -3.683 1.00 93.81 99 LEU A N 1
ATOM 788 C CA . LEU A 1 99 ? -0.243 -11.706 -3.241 1.00 93.81 99 LEU A CA 1
ATOM 789 C C . LEU A 1 99 ? -0.834 -11.317 -1.882 1.00 93.81 99 LEU A C 1
ATOM 791 O O . LEU A 1 99 ? -2.054 -11.231 -1.761 1.00 93.81 99 LEU A O 1
ATOM 795 N N . ARG A 1 100 ? 0.015 -10.963 -0.906 1.00 93.81 100 ARG A N 1
ATOM 796 C CA . ARG A 1 100 ? -0.447 -10.463 0.399 1.00 93.81 100 ARG A CA 1
ATOM 797 C C . ARG A 1 100 ? -1.315 -9.218 0.256 1.00 93.81 100 ARG A C 1
ATOM 799 O O . ARG A 1 100 ? -2.363 -9.130 0.886 1.00 93.81 100 ARG A O 1
ATOM 806 N N . HIS A 1 101 ? -0.914 -8.277 -0.597 1.00 93.62 101 HIS A N 1
ATOM 807 C CA . HIS A 1 101 ? -1.708 -7.080 -0.871 1.00 93.62 101 HIS A CA 1
ATOM 808 C C . HIS A 1 101 ? -3.089 -7.423 -1.447 1.00 93.62 101 HIS A C 1
ATOM 810 O O . HIS A 1 101 ? -4.096 -6.918 -0.954 1.00 93.62 101 HIS A O 1
ATOM 816 N N . LYS A 1 102 ? -3.172 -8.339 -2.423 1.00 93.88 102 LYS A N 1
ATOM 817 C CA . LYS A 1 102 ? -4.459 -8.830 -2.950 1.00 93.88 102 LYS A CA 1
ATOM 818 C C . LYS A 1 102 ? -5.319 -9.449 -1.846 1.00 93.88 102 LYS A C 1
ATOM 820 O O . LYS A 1 102 ? -6.514 -9.166 -1.784 1.00 93.88 102 LYS A O 1
ATOM 825 N N . ASP A 1 103 ? -4.732 -10.239 -0.952 1.00 94.88 103 ASP A N 1
ATOM 826 C CA . ASP A 1 103 ? -5.465 -10.867 0.152 1.00 94.88 103 ASP A CA 1
ATOM 827 C C . ASP A 1 103 ? -5.994 -9.845 1.167 1.00 94.88 103 ASP A C 1
ATOM 829 O O . ASP A 1 103 ? -7.146 -9.951 1.601 1.00 94.88 103 ASP A O 1
ATOM 833 N N . VAL A 1 104 ? -5.214 -8.804 1.476 1.00 94.19 104 VAL A N 1
ATOM 834 C CA . VAL A 1 104 ? -5.669 -7.683 2.312 1.00 94.19 104 VAL A CA 1
ATOM 835 C C . VAL A 1 104 ? -6.837 -6.949 1.652 1.00 94.19 104 VAL A C 1
ATOM 837 O O . VAL A 1 104 ? -7.847 -6.712 2.318 1.00 94.19 104 VAL A O 1
ATOM 840 N N . LEU A 1 105 ? -6.761 -6.646 0.351 1.00 92.62 105 LEU A N 1
ATOM 841 C CA . LEU A 1 105 ? -7.858 -5.996 -0.378 1.00 92.62 105 LEU A CA 1
ATOM 842 C C . LEU A 1 105 ? -9.137 -6.844 -0.375 1.00 92.62 105 LEU A C 1
ATOM 844 O O . LEU A 1 105 ? -10.214 -6.337 -0.067 1.00 92.62 105 LEU A O 1
ATOM 848 N N . ARG A 1 106 ? -9.026 -8.148 -0.652 1.00 94.25 106 ARG A N 1
ATOM 849 C CA . ARG A 1 106 ? -10.166 -9.083 -0.640 1.00 94.25 106 ARG A CA 1
ATOM 850 C C . ARG A 1 106 ? -10.825 -9.146 0.733 1.00 94.25 106 ARG A C 1
ATOM 852 O O . ARG A 1 106 ? -12.047 -9.048 0.837 1.00 94.25 106 ARG A O 1
ATOM 859 N N . LYS A 1 107 ? -10.021 -9.275 1.794 1.00 93.62 107 LYS A N 1
ATOM 860 C CA . LYS A 1 107 ? -10.507 -9.242 3.179 1.00 93.62 107 LYS A CA 1
ATOM 861 C C . LYS A 1 107 ? -11.204 -7.917 3.481 1.00 93.62 107 LYS A C 1
ATOM 863 O O . LYS A 1 107 ? -12.291 -7.918 4.038 1.00 93.62 107 LYS A O 1
ATOM 868 N N . CYS A 1 108 ? -10.607 -6.802 3.085 1.00 91.19 108 CYS A N 1
ATOM 869 C CA . CYS A 1 108 ? -11.145 -5.468 3.315 1.00 91.19 108 CYS A CA 1
ATOM 870 C C . CYS A 1 108 ? -12.505 -5.240 2.631 1.00 91.19 108 CYS A C 1
ATOM 872 O O . CYS A 1 108 ? -13.400 -4.655 3.243 1.00 91.19 108 CYS A O 1
ATOM 874 N N . ILE A 1 109 ? -12.678 -5.743 1.402 1.00 90.62 109 ILE A N 1
ATOM 875 C CA . ILE A 1 109 ? -13.960 -5.724 0.680 1.00 90.62 109 ILE A CA 1
ATOM 876 C C . ILE A 1 109 ? -14.996 -6.583 1.406 1.00 90.62 109 ILE A C 1
ATOM 878 O O . ILE A 1 109 ? -16.089 -6.105 1.704 1.00 90.62 109 ILE A O 1
ATOM 882 N N . ARG A 1 110 ? -14.642 -7.828 1.749 1.00 93.06 110 ARG A N 1
ATOM 883 C CA . ARG A 1 110 ? -15.532 -8.748 2.474 1.00 93.06 110 ARG A CA 1
ATOM 884 C C . ARG A 1 110 ? -15.986 -8.178 3.818 1.00 93.06 110 ARG A C 1
ATOM 886 O O . ARG A 1 110 ? -17.141 -8.336 4.191 1.00 93.06 110 ARG A O 1
ATOM 893 N N . ASP A 1 111 ? -15.088 -7.501 4.525 1.00 90.31 111 ASP A N 1
ATOM 894 C CA . ASP A 1 111 ? -15.360 -6.899 5.829 1.00 90.31 111 ASP A CA 1
ATOM 895 C C . ASP A 1 111 ? -16.096 -5.540 5.711 1.00 90.31 111 ASP A C 1
ATOM 897 O O . ASP A 1 111 ? -16.317 -4.867 6.717 1.00 90.31 111 ASP A O 1
ATOM 901 N N . GLY A 1 112 ? -16.455 -5.101 4.496 1.00 86.56 112 GLY A N 1
ATOM 902 C CA . GLY A 1 112 ? -17.214 -3.869 4.244 1.00 86.56 112 GLY A CA 1
ATOM 903 C C . GLY A 1 112 ? -16.421 -2.570 4.434 1.00 86.56 112 GLY A C 1
ATOM 904 O O . GLY A 1 112 ?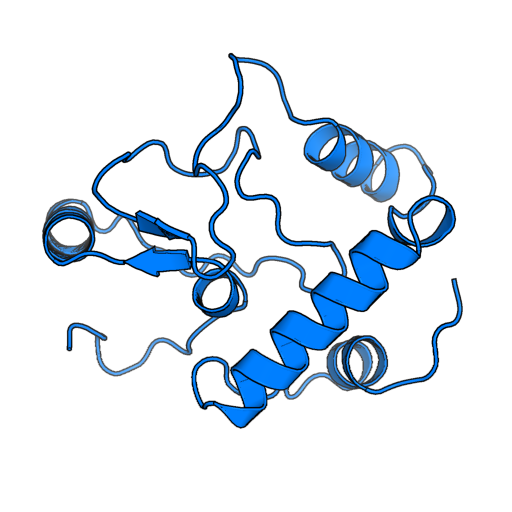 -17.006 -1.489 4.492 1.00 86.56 112 GLY A O 1
ATOM 905 N N . ARG A 1 113 ? -15.091 -2.656 4.539 1.00 83.31 113 ARG A N 1
ATOM 906 C CA . ARG A 1 113 ? -14.197 -1.516 4.809 1.00 83.31 113 ARG A CA 1
ATOM 907 C C . ARG A 1 113 ? -13.746 -0.782 3.556 1.00 83.31 113 ARG A C 1
ATOM 909 O O . ARG A 1 113 ? -13.372 0.381 3.638 1.00 83.31 113 ARG A O 1
ATOM 916 N N . MET A 1 114 ? -13.787 -1.456 2.414 1.00 86.12 114 MET A N 1
ATOM 917 C CA . MET A 1 114 ? -13.573 -0.884 1.091 1.00 86.12 114 MET A CA 1
ATOM 918 C C . MET A 1 114 ? -14.728 -1.317 0.202 1.00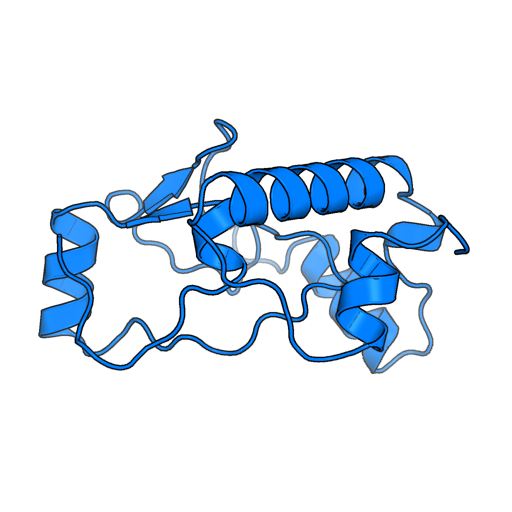 86.12 114 MET A C 1
ATOM 920 O O . MET A 1 114 ? -15.134 -2.478 0.220 1.00 86.12 114 MET A O 1
ATOM 924 N N . ARG A 1 115 ? -15.269 -0.387 -0.588 1.00 83.50 115 ARG A N 1
ATOM 925 C CA . ARG A 1 115 ? -16.257 -0.754 -1.602 1.00 83.50 115 ARG A CA 1
ATOM 926 C C . ARG A 1 115 ? -15.552 -1.524 -2.713 1.00 83.50 115 ARG A C 1
ATOM 928 O O . ARG A 1 115 ? -14.485 -1.110 -3.161 1.00 83.50 115 ARG A O 1
ATOM 935 N N . GLU A 1 116 ? -16.180 -2.594 -3.181 1.00 85.56 116 GLU A N 1
ATOM 936 C CA . GLU A 1 116 ? -15.713 -3.299 -4.370 1.00 85.56 116 GLU A CA 1
ATOM 937 C C . GLU A 1 116 ? -15.540 -2.318 -5.555 1.00 85.56 116 GLU A C 1
ATOM 939 O O . GLU A 1 116 ? -16.440 -1.499 -5.804 1.00 85.56 116 GLU A O 1
ATOM 944 N N . PRO A 1 117 ? -14.390 -2.341 -6.260 1.00 85.19 117 PRO A N 1
ATOM 945 C CA . PRO A 1 117 ? -14.163 -1.475 -7.412 1.00 85.19 117 PRO A CA 1
ATOM 946 C C . PRO A 1 117 ? -15.160 -1.760 -8.539 1.00 85.19 117 PRO A C 1
ATOM 948 O O . PRO A 1 117 ? -15.480 -2.909 -8.818 1.00 85.19 117 PRO A O 1
ATOM 951 N N . SER A 1 118 ? -15.621 -0.716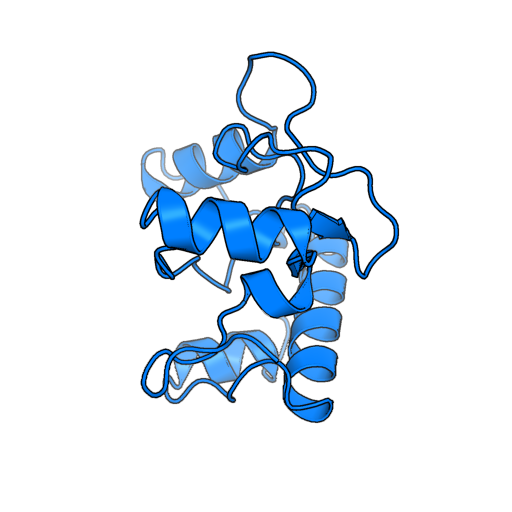 -9.230 1.00 84.50 118 SER A N 1
ATOM 952 C CA . SER A 1 118 ? -16.454 -0.873 -10.433 1.00 84.50 118 SER A CA 1
ATOM 953 C C . SER A 1 118 ? -15.642 -1.063 -11.718 1.00 84.50 118 SER A C 1
ATOM 955 O O . SER A 1 118 ? -16.208 -1.429 -12.743 1.00 84.50 118 SER A O 1
ATOM 957 N N . ASP A 1 119 ? -14.342 -0.760 -11.691 1.00 86.69 119 ASP A N 1
ATOM 958 C CA . ASP A 1 119 ? -13.455 -0.909 -12.844 1.00 86.69 119 ASP A CA 1
ATOM 959 C C . ASP A 1 119 ? -13.070 -2.384 -13.056 1.00 86.69 119 ASP A C 1
ATOM 961 O O . ASP A 1 119 ? -12.646 -3.077 -12.129 1.00 86.69 119 ASP A O 1
ATOM 965 N N . GLN A 1 120 ? -13.206 -2.877 -14.291 1.00 86.88 120 GLN A N 1
ATOM 966 C CA . GLN A 1 120 ? -12.912 -4.277 -14.608 1.00 86.88 120 GLN A CA 1
ATOM 967 C C . GLN A 1 120 ? -11.427 -4.630 -14.469 1.00 86.88 120 GLN A C 1
ATOM 969 O O . GLN A 1 120 ? -11.114 -5.775 -14.142 1.00 86.88 120 GLN A O 1
ATOM 974 N N . ASN A 1 121 ? -10.506 -3.697 -14.717 1.00 86.12 121 ASN A N 1
ATOM 975 C CA . ASN A 1 121 ? -9.077 -3.969 -14.570 1.00 86.12 121 ASN A CA 1
ATOM 976 C C . ASN A 1 121 ? -8.698 -4.092 -13.095 1.00 86.12 121 ASN A C 1
ATOM 978 O O . ASN A 1 121 ? -7.886 -4.943 -12.742 1.00 86.12 121 ASN A O 1
ATOM 982 N N . ASP A 1 122 ? -9.316 -3.290 -12.234 1.00 87.81 122 ASP A N 1
ATOM 983 C CA . ASP A 1 122 ? -9.156 -3.376 -10.784 1.00 87.81 122 ASP A CA 1
ATOM 984 C C . ASP A 1 122 ? -9.743 -4.684 -10.231 1.00 87.81 122 ASP A C 1
ATOM 986 O O . ASP A 1 122 ? -9.086 -5.385 -9.459 1.00 87.81 122 ASP A O 1
ATOM 990 N N . LEU A 1 123 ? -10.926 -5.093 -10.703 1.00 88.81 123 LEU A N 1
ATOM 991 C CA . LEU A 1 123 ? -11.501 -6.401 -10.371 1.00 88.81 123 LEU A CA 1
ATOM 992 C C . LEU A 1 123 ? -10.603 -7.557 -10.828 1.00 88.81 123 LEU A C 1
ATOM 994 O O . LEU A 1 123 ? -10.359 -8.486 -10.058 1.00 88.81 123 LEU A O 1
ATOM 998 N N . ARG A 1 124 ? -10.059 -7.495 -12.051 1.00 89.62 124 ARG A N 1
ATOM 999 C CA . ARG A 1 124 ? -9.091 -8.486 -12.551 1.00 89.62 124 ARG A CA 1
ATOM 1000 C C . ARG A 1 124 ? -7.813 -8.496 -11.722 1.00 89.62 124 ARG A C 1
ATOM 1002 O O . ARG A 1 124 ? -7.302 -9.569 -11.424 1.00 89.62 124 ARG A O 1
ATOM 1009 N N . TYR A 1 125 ? -7.316 -7.337 -11.298 1.00 88.88 125 TYR A N 1
ATOM 1010 C CA . TYR A 1 125 ? -6.160 -7.278 -10.414 1.00 88.88 125 TYR A CA 1
ATOM 1011 C C . TYR A 1 125 ? -6.443 -7.973 -9.077 1.00 88.88 125 TYR A C 1
ATOM 1013 O O . TYR A 1 125 ? -5.642 -8.806 -8.652 1.00 88.88 125 TYR A O 1
ATOM 1021 N N . ILE A 1 126 ? -7.581 -7.692 -8.433 1.00 89.69 126 ILE A N 1
ATOM 1022 C CA . ILE A 1 126 ? -7.918 -8.240 -7.111 1.00 89.69 126 ILE A CA 1
ATOM 1023 C C . ILE A 1 126 ? -8.276 -9.727 -7.195 1.00 89.69 126 ILE A C 1
ATOM 1025 O O . ILE A 1 126 ? -7.742 -10.531 -6.431 1.00 89.69 126 ILE A O 1
ATOM 1029 N N . PHE A 1 127 ? -9.163 -10.123 -8.104 1.00 90.81 127 PHE A N 1
ATOM 1030 C CA . PHE A 1 127 ? -9.769 -11.461 -8.126 1.00 90.81 127 PHE A CA 1
ATOM 1031 C C . PHE A 1 127 ? -9.258 -12.364 -9.247 1.00 90.81 127 PHE A C 1
ATOM 1033 O O . PHE A 1 127 ? -9.392 -13.579 -9.144 1.00 90.81 127 PHE A O 1
ATOM 1040 N N . GLY A 1 128 ? -8.649 -11.798 -10.286 1.00 84.44 128 GLY A N 1
ATOM 1041 C CA . GLY A 1 128 ? -8.120 -12.560 -11.409 1.00 84.44 128 GLY A CA 1
ATOM 1042 C C . GLY A 1 128 ? -6.841 -13.329 -11.084 1.00 84.44 128 GLY A C 1
ATOM 1043 O O . GLY A 1 128 ? -6.187 -13.125 -10.045 1.00 84.44 128 GLY A O 1
ATOM 1044 N N . GLU A 1 129 ? -6.495 -14.209 -12.023 1.00 75.81 129 GLU A N 1
ATOM 1045 C CA . GLU A 1 129 ? -5.267 -14.997 -12.008 1.00 75.81 129 GLU A CA 1
ATOM 1046 C C . GLU A 1 129 ? -4.013 -14.112 -11.999 1.00 75.81 129 GLU A C 1
ATOM 1048 O O . GLU A 1 129 ? -4.011 -12.936 -12.367 1.00 75.81 129 GLU A O 1
ATOM 1053 N N . VAL A 1 130 ? -2.938 -14.686 -11.478 1.00 67.88 130 VAL A N 1
ATOM 1054 C CA . VAL A 1 130 ? -1.692 -14.000 -11.142 1.00 67.88 130 VAL A CA 1
ATOM 1055 C C . VAL A 1 130 ? -0.763 -14.090 -12.352 1.00 67.88 130 VAL A C 1
ATOM 1057 O O . VAL A 1 130 ? -0.005 -15.048 -12.453 1.00 67.88 130 VAL A O 1
ATOM 1060 N N . ASN A 1 131 ? -0.828 -13.100 -13.247 1.00 60.62 131 ASN A N 1
ATOM 1061 C CA . ASN A 1 131 ? 0.005 -13.021 -14.453 1.00 60.62 131 ASN A CA 1
ATOM 1062 C C . ASN A 1 131 ? 0.871 -11.750 -14.390 1.00 60.62 131 ASN A C 1
ATOM 1064 O O . ASN A 1 131 ? 0.363 -10.658 -14.651 1.00 60.62 131 ASN A O 1
ATOM 1068 N N . TRP A 1 132 ? 2.147 -11.878 -14.007 1.00 66.50 132 TRP A N 1
ATOM 1069 C CA . TRP A 1 132 ? 3.133 -10.782 -13.977 1.00 66.50 132 TRP A CA 1
ATOM 1070 C C . TRP A 1 132 ? 4.436 -11.189 -14.657 1.00 66.50 132 TRP A C 1
ATOM 1072 O O . TRP A 1 132 ? 4.787 -12.384 -14.531 1.00 66.50 132 TRP A O 1
#